Protein AF-A0A9E0XLT8-F1 (afdb_monomer)

Nearest PDB structures (foldseek):
  8t5e-assembly1_A  TM=3.809E-01  e=5.018E+00  synthetic construct

Radius of gyration: 12.7 Å; Cα contacts (8 Å, |Δi|>4): 81; chains: 1; bounding box: 32×27×36 Å

Solvent-accessible surface area (backbone atoms only — not comparable to full-atom values): 5351 Å² total; per-residue (Å²): 140,75,93,73,72,67,54,64,65,59,55,51,50,54,54,45,70,76,48,48,90,75,50,59,69,68,58,46,53,52,36,49,50,26,46,77,71,67,37,49,68,59,22,46,55,51,50,54,50,50,38,57,75,69,66,41,72,36,42,65,67,57,50,49,51,52,54,52,50,40,51,72,74,68,49,60,64,82,77,56,56,73,52,65,79,32,52,47,83,131

pLDDT: mean 88.53, std 12.35, range [46.84, 96.62]

Foldseek 3Di:
DPPPPPPLLVLLVVLLVQQVVQFDPVLNVVLVVCSVVVVSVVSLLSSLVRCVVSLPADAPVSLVSSVVSCVVVVHDCVSRVVCVVRHDDD

Mean predicted aligned error: 4.79 Å

Secondary structure (DSSP, 8-state):
--TT---HHHHHHHHHHHHGGGS-HHHHHHHHHHHHTT-HHHHHHHHHHHHHHTT--B-HHHHHHHHHHHHHTT--GGGTGGGGGGB---

Sequence (90 aa):
MTDQQYNFEEKMEELFKQTINNLPAEDVEEINDYITHGECGVAYDHLVSQLFEYDISISSETYELIAEFGKFMGYEESEWGHLKSLIKAP

Structure (mmCIF, N/CA/C/O backbone):
data_AF-A0A9E0XLT8-F1
#
_entry.id   AF-A0A9E0XLT8-F1
#
loop_
_atom_site.group_PDB
_atom_site.id
_atom_site.type_symbol
_atom_site.label_atom_id
_atom_site.label_alt_id
_atom_site.label_comp_id
_atom_site.label_asym_id
_atom_site.label_entity_id
_atom_site.label_seq_id
_atom_site.pdbx_PDB_ins_code
_atom_site.Cartn_x
_atom_site.Cartn_y
_atom_site.Cartn_z
_atom_site.occupancy
_atom_site.B_iso_or_equiv
_atom_site.auth_seq_id
_atom_site.auth_comp_id
_atom_site.auth_asym_id
_atom_site.auth_atom_id
_atom_site.pdbx_PDB_model_num
ATOM 1 N N . MET A 1 1 ? 10.712 16.452 -24.089 1.00 46.84 1 MET A N 1
ATOM 2 C CA . MET A 1 1 ? 9.366 15.931 -23.786 1.00 46.84 1 MET A CA 1
ATOM 3 C C . MET A 1 1 ? 9.539 14.831 -22.761 1.00 46.84 1 MET A C 1
ATOM 5 O O . MET A 1 1 ? 9.822 13.722 -23.175 1.00 46.84 1 MET A O 1
ATOM 9 N N . THR A 1 2 ? 9.436 15.146 -21.473 1.00 47.34 2 THR A N 1
ATOM 10 C CA . THR A 1 2 ? 9.254 14.155 -20.395 1.00 47.34 2 THR A CA 1
ATOM 11 C C . THR A 1 2 ? 8.691 14.873 -19.163 1.00 47.34 2 THR A C 1
ATOM 13 O O . THR A 1 2 ? 9.226 14.766 -18.072 1.00 47.34 2 THR A O 1
ATOM 16 N N . ASP A 1 3 ? 7.593 15.614 -19.337 1.00 51.53 3 ASP A N 1
ATOM 17 C CA . ASP A 1 3 ? 6.776 16.127 -18.218 1.00 51.53 3 ASP A CA 1
ATOM 18 C C . ASP A 1 3 ? 5.776 15.063 -17.709 1.00 51.53 3 ASP A C 1
ATOM 20 O O . ASP A 1 3 ? 4.762 15.381 -17.100 1.00 51.53 3 ASP A O 1
ATOM 24 N N . GLN A 1 4 ? 6.025 13.779 -17.997 1.00 47.81 4 GLN A N 1
ATOM 25 C CA . GLN A 1 4 ? 5.162 12.663 -17.584 1.00 47.81 4 GLN A CA 1
ATOM 26 C C . GLN A 1 4 ? 5.808 11.715 -16.573 1.00 47.81 4 GLN A C 1
ATOM 28 O O . GLN A 1 4 ? 5.179 10.739 -16.180 1.00 47.81 4 GLN A O 1
ATOM 33 N N . GLN A 1 5 ? 7.000 12.035 -16.067 1.00 49.69 5 GLN A N 1
ATOM 34 C CA . GLN A 1 5 ? 7.491 11.458 -14.816 1.00 49.69 5 GLN A CA 1
ATOM 35 C C . GLN A 1 5 ? 6.872 12.241 -13.644 1.00 49.69 5 GLN A C 1
ATOM 37 O O . GLN A 1 5 ? 7.563 12.839 -12.831 1.00 49.69 5 GLN A O 1
ATOM 42 N N . TYR A 1 6 ? 5.536 12.302 -13.622 1.00 53.75 6 TYR A N 1
ATOM 43 C CA . TYR A 1 6 ? 4.779 12.539 -12.395 1.00 53.75 6 TYR A CA 1
ATOM 44 C C . TYR A 1 6 ? 5.216 11.421 -11.447 1.00 53.75 6 TYR A C 1
ATOM 46 O O . TYR A 1 6 ? 5.062 10.248 -11.790 1.00 53.75 6 TYR A O 1
ATOM 54 N N . ASN A 1 7 ? 5.915 11.778 -10.374 1.00 72.94 7 ASN A N 1
ATOM 55 C CA . ASN A 1 7 ? 6.915 10.901 -9.786 1.00 72.94 7 ASN A CA 1
ATOM 56 C C . ASN A 1 7 ? 6.257 9.669 -9.148 1.00 72.94 7 ASN A C 1
ATOM 58 O O . ASN A 1 7 ? 5.536 9.753 -8.158 1.00 72.94 7 ASN A O 1
ATOM 62 N N . PHE A 1 8 ? 6.467 8.516 -9.772 1.00 76.88 8 PHE A N 1
ATOM 63 C CA . PHE A 1 8 ? 5.935 7.226 -9.344 1.00 76.88 8 PHE A CA 1
ATOM 64 C C . PHE A 1 8 ? 6.318 6.908 -7.891 1.00 76.88 8 PHE A C 1
ATOM 66 O O . PHE A 1 8 ? 5.497 6.417 -7.120 1.00 76.88 8 PHE A O 1
ATOM 73 N N . GLU A 1 9 ? 7.530 7.304 -7.511 1.00 82.50 9 GLU A N 1
ATOM 74 C CA . GLU A 1 9 ? 8.051 7.222 -6.150 1.00 82.50 9 GLU A CA 1
ATOM 75 C C . GLU A 1 9 ? 7.234 8.085 -5.178 1.00 82.50 9 GLU A C 1
ATOM 77 O O . GLU A 1 9 ? 6.872 7.610 -4.110 1.00 82.50 9 GLU A O 1
ATOM 82 N N . GLU A 1 10 ? 6.836 9.305 -5.562 1.00 84.75 10 GLU A N 1
ATOM 83 C CA . GLU A 1 10 ? 6.023 10.184 -4.703 1.00 84.75 10 GLU A CA 1
ATOM 84 C C . GLU A 1 10 ? 4.647 9.579 -4.405 1.00 84.75 10 GLU A C 1
ATOM 86 O O . GLU A 1 10 ? 4.183 9.639 -3.267 1.00 84.75 10 GLU A O 1
ATOM 91 N N . LYS A 1 11 ? 4.006 8.956 -5.403 1.00 83.62 11 LYS A N 1
ATOM 92 C CA . LYS A 1 11 ? 2.724 8.263 -5.197 1.00 83.62 11 LYS A CA 1
ATOM 93 C C . LYS A 1 11 ? 2.876 7.031 -4.310 1.00 83.62 11 LYS A C 1
ATOM 95 O O . LYS A 1 11 ? 2.019 6.787 -3.463 1.00 83.62 11 LYS A O 1
ATOM 100 N N . MET A 1 12 ? 3.951 6.264 -4.498 1.00 90.44 12 MET A N 1
ATOM 101 C CA . MET A 1 12 ? 4.225 5.100 -3.657 1.00 90.44 12 MET A CA 1
ATOM 102 C C . MET A 1 12 ? 4.512 5.526 -2.215 1.00 90.44 12 MET A C 1
ATOM 104 O O . MET A 1 12 ? 3.979 4.936 -1.281 1.00 90.44 12 MET A O 1
ATOM 108 N N . GLU A 1 13 ? 5.286 6.593 -2.023 1.00 89.75 13 GLU A N 1
ATOM 109 C CA . GLU A 1 13 ? 5.536 7.179 -0.709 1.00 89.75 13 GLU A CA 1
ATOM 110 C C . GLU A 1 13 ? 4.258 7.692 -0.039 1.00 89.75 13 GLU A C 1
ATOM 112 O O . GLU A 1 13 ? 4.099 7.545 1.173 1.00 89.75 13 GLU A O 1
ATOM 117 N N . GLU A 1 14 ? 3.365 8.341 -0.789 1.00 88.94 14 GLU A N 1
ATOM 118 C CA . GLU A 1 14 ? 2.078 8.809 -0.273 1.00 88.94 14 GLU A CA 1
ATOM 119 C C . GLU A 1 14 ? 1.228 7.633 0.205 1.00 88.94 14 GLU A C 1
ATOM 121 O O . GLU A 1 14 ? 0.757 7.637 1.345 1.00 88.94 14 GLU A O 1
ATOM 126 N N . LEU A 1 15 ? 1.091 6.607 -0.637 1.00 89.25 15 LEU A N 1
ATOM 127 C CA . LEU A 1 15 ? 0.371 5.3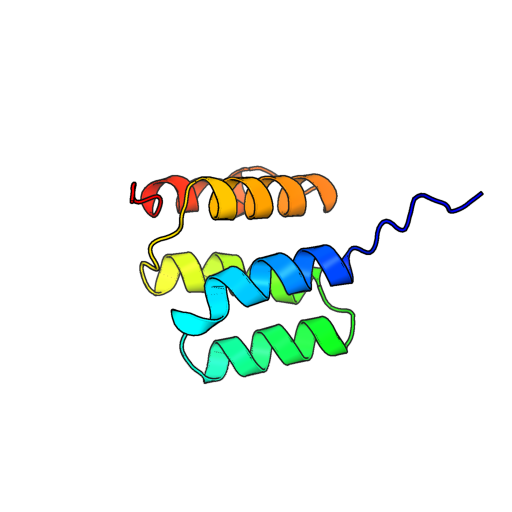87 -0.303 1.00 89.25 15 LEU A CA 1
ATOM 128 C C . LEU A 1 15 ? 0.977 4.707 0.934 1.00 89.25 15 LEU A C 1
ATOM 130 O O . LEU A 1 15 ? 0.254 4.371 1.870 1.00 89.25 15 LEU A O 1
ATOM 134 N N . PHE A 1 16 ? 2.303 4.579 0.975 1.00 91.88 16 PHE A N 1
ATOM 135 C CA . PHE A 1 16 ? 3.031 4.011 2.104 1.00 91.88 16 PHE A CA 1
ATOM 136 C C . PHE A 1 16 ? 2.749 4.779 3.402 1.00 91.88 16 PHE A C 1
ATOM 138 O O . PHE A 1 16 ? 2.348 4.184 4.400 1.00 91.88 16 PHE A O 1
ATOM 145 N N . LYS A 1 17 ? 2.841 6.116 3.398 1.00 90.50 17 LYS A N 1
ATOM 146 C CA . LYS A 1 17 ? 2.565 6.961 4.579 1.00 90.50 17 LYS A CA 1
ATOM 147 C C . LYS A 1 17 ? 1.153 6.770 5.145 1.00 90.50 17 LYS A C 1
ATOM 149 O O . LYS A 1 17 ? 0.964 6.948 6.349 1.00 90.50 17 LYS A O 1
ATOM 154 N N . GLN A 1 18 ? 0.171 6.412 4.316 1.00 87.19 18 GLN A N 1
ATOM 155 C CA . GLN A 1 18 ? -1.196 6.143 4.772 1.00 87.19 18 GLN A CA 1
ATOM 156 C C . GLN A 1 18 ? -1.351 4.775 5.449 1.00 87.19 18 GLN A C 1
ATOM 158 O O . GLN A 1 18 ? -2.242 4.606 6.282 1.00 87.19 18 GLN A O 1
ATOM 163 N N . THR A 1 19 ? -0.497 3.805 5.120 1.00 85.62 19 THR A N 1
ATOM 164 C CA . THR A 1 19 ? -0.646 2.408 5.553 1.00 85.62 19 THR A CA 1
ATOM 165 C C . THR A 1 19 ? 0.342 1.994 6.644 1.00 85.62 19 T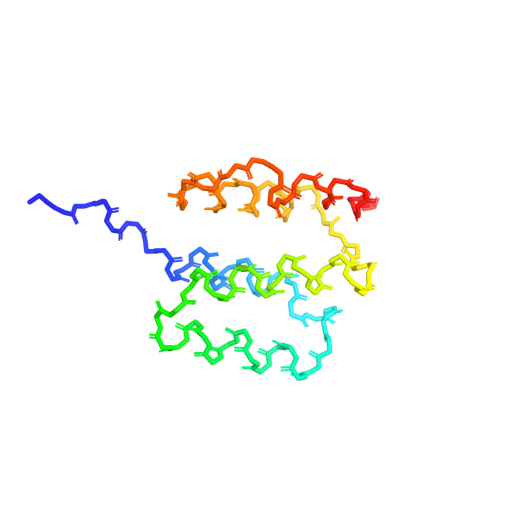HR A C 1
ATOM 167 O O . THR A 1 19 ? 0.006 1.116 7.439 1.00 85.62 19 THR A O 1
ATOM 170 N N . ILE A 1 20 ? 1.502 2.660 6.766 1.00 88.12 20 ILE A N 1
ATOM 171 C CA . ILE A 1 20 ? 2.600 2.247 7.665 1.00 88.12 20 ILE A CA 1
ATOM 172 C C . ILE A 1 20 ? 2.190 1.999 9.116 1.00 88.12 20 ILE A C 1
ATOM 174 O O . ILE A 1 20 ? 2.681 1.071 9.745 1.00 88.12 20 ILE A O 1
ATOM 178 N N . ASN A 1 21 ? 1.287 2.815 9.667 1.00 87.31 21 ASN A N 1
ATOM 179 C CA . ASN A 1 21 ? 0.963 2.765 11.097 1.00 87.31 21 ASN A CA 1
ATOM 180 C C . ASN A 1 21 ? 0.201 1.495 11.491 1.00 87.31 21 ASN A C 1
ATOM 182 O O . ASN A 1 21 ? 0.046 1.223 12.680 1.00 87.31 21 ASN A O 1
ATOM 186 N N . ASN A 1 22 ? -0.300 0.755 10.503 1.00 86.88 22 ASN A N 1
ATOM 187 C CA . ASN A 1 22 ? -1.102 -0.440 10.706 1.00 86.88 22 ASN A CA 1
ATOM 188 C C . ASN A 1 22 ? -0.367 -1.720 10.288 1.00 86.88 22 ASN A C 1
ATOM 190 O O . ASN A 1 22 ? -0.927 -2.797 10.449 1.00 86.88 22 ASN A O 1
ATOM 194 N N . LEU A 1 23 ? 0.860 -1.618 9.772 1.00 90.81 23 LEU A N 1
ATOM 195 C CA . LEU A 1 23 ? 1.670 -2.765 9.369 1.00 90.81 23 LEU A CA 1
ATOM 196 C C . LEU A 1 23 ? 2.697 -3.133 10.452 1.00 90.81 23 LEU A C 1
ATOM 198 O O . LEU A 1 23 ? 3.111 -2.269 11.234 1.00 90.81 23 LEU A O 1
ATOM 202 N N . PRO A 1 24 ? 3.131 -4.403 10.516 1.00 93.19 24 PRO A N 1
ATOM 203 C CA . PRO A 1 24 ? 4.287 -4.792 11.315 1.00 93.19 24 PRO A CA 1
ATOM 204 C C . PRO A 1 24 ? 5.544 -4.010 10.926 1.00 93.19 24 PRO A C 1
ATOM 206 O O . PRO A 1 24 ? 5.734 -3.625 9.775 1.00 93.19 24 PRO A O 1
ATOM 209 N N . ALA A 1 25 ? 6.430 -3.794 11.900 1.00 92.69 25 ALA A N 1
ATOM 210 C CA . ALA A 1 25 ? 7.650 -3.017 11.682 1.00 92.69 25 ALA A CA 1
ATOM 211 C C . ALA A 1 25 ? 8.563 -3.628 10.605 1.00 92.69 25 ALA A C 1
ATOM 213 O O . ALA A 1 25 ? 9.182 -2.882 9.856 1.00 92.69 25 ALA A O 1
ATOM 214 N N . GLU A 1 26 ? 8.613 -4.959 10.513 1.00 93.62 26 GLU A N 1
ATOM 215 C CA . GLU A 1 26 ? 9.406 -5.669 9.503 1.00 93.62 26 GLU A CA 1
ATOM 216 C C . GLU A 1 26 ? 8.927 -5.370 8.075 1.00 93.62 26 GLU A C 1
ATOM 218 O O . GLU A 1 26 ? 9.742 -5.010 7.230 1.00 93.62 26 GLU A O 1
ATOM 223 N N . ASP A 1 27 ? 7.614 -5.376 7.832 1.00 95.38 27 ASP A N 1
ATOM 224 C CA . ASP A 1 27 ? 7.049 -5.026 6.525 1.00 95.38 27 ASP A CA 1
ATOM 225 C C . ASP A 1 27 ? 7.226 -3.547 6.191 1.00 95.38 27 ASP A C 1
ATOM 227 O O . ASP A 1 27 ? 7.469 -3.184 5.043 1.00 95.38 27 ASP A O 1
ATOM 231 N N . VAL A 1 28 ? 7.121 -2.670 7.193 1.00 94.62 28 VAL A N 1
ATOM 232 C CA . VAL A 1 28 ? 7.377 -1.236 7.008 1.00 94.62 28 VAL A CA 1
ATOM 233 C C . VAL A 1 28 ? 8.827 -1.005 6.582 1.00 94.62 28 VAL A C 1
ATOM 235 O O . VAL A 1 28 ? 9.074 -0.236 5.653 1.00 94.62 28 VAL A O 1
ATOM 238 N N . GLU A 1 29 ? 9.785 -1.659 7.238 1.00 96.12 29 GLU A N 1
ATOM 239 C CA . GLU A 1 29 ? 11.203 -1.565 6.885 1.00 96.12 29 GLU A CA 1
ATOM 240 C C . GLU A 1 29 ? 11.469 -2.111 5.476 1.00 96.12 29 GLU A C 1
ATOM 242 O O . GLU A 1 29 ? 12.140 -1.444 4.688 1.00 96.12 29 GLU A O 1
ATOM 247 N N . GLU A 1 30 ? 10.892 -3.263 5.135 1.00 96.38 30 GLU A N 1
ATOM 248 C CA . GLU A 1 30 ? 11.075 -3.923 3.841 1.00 96.38 30 GLU A CA 1
ATOM 249 C C . GLU A 1 30 ? 10.469 -3.117 2.677 1.00 96.38 30 GLU A C 1
ATOM 251 O O . GLU A 1 30 ? 11.150 -2.837 1.690 1.00 96.38 30 GLU A O 1
ATOM 256 N N . ILE A 1 31 ? 9.226 -2.640 2.812 1.00 95.12 31 ILE A N 1
ATOM 257 C CA . ILE A 1 31 ? 8.583 -1.789 1.798 1.00 95.12 31 ILE A CA 1
ATOM 258 C C . ILE A 1 31 ? 9.379 -0.494 1.598 1.00 95.12 31 ILE A C 1
ATOM 260 O O . ILE A 1 31 ? 9.572 -0.051 0.464 1.00 95.12 31 ILE A O 1
ATOM 264 N N . ASN A 1 32 ? 9.860 0.121 2.682 1.00 94.81 32 ASN A N 1
ATOM 265 C CA . ASN A 1 32 ? 10.680 1.323 2.584 1.00 94.81 32 ASN A CA 1
ATOM 266 C C . ASN A 1 32 ? 12.012 1.047 1.867 1.00 94.81 32 ASN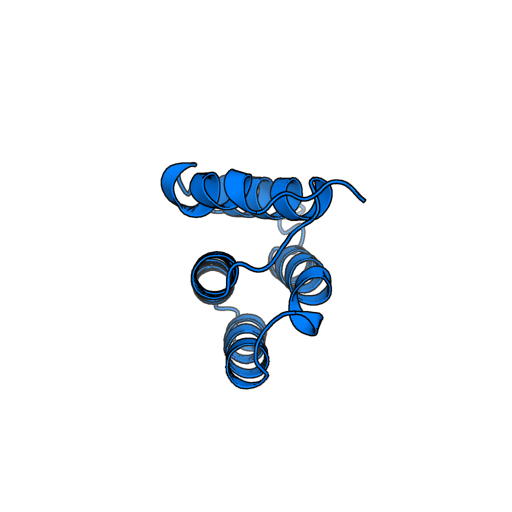 A C 1
ATOM 268 O O . ASN A 1 32 ? 12.443 1.875 1.063 1.00 94.81 32 ASN A O 1
ATOM 272 N N . ASP A 1 33 ? 12.647 -0.101 2.113 1.00 96.62 33 ASP A N 1
ATOM 273 C CA . ASP A 1 33 ? 13.873 -0.495 1.415 1.00 96.62 33 ASP A CA 1
ATOM 274 C C . ASP A 1 33 ? 13.638 -0.582 -0.100 1.00 96.62 33 ASP A C 1
ATOM 276 O O . ASP A 1 33 ? 14.361 0.065 -0.864 1.00 96.62 33 ASP A O 1
ATOM 280 N N . TYR A 1 34 ? 12.556 -1.236 -0.538 1.00 95.06 34 TYR A N 1
ATOM 281 C CA . TYR A 1 34 ? 12.176 -1.298 -1.954 1.00 95.06 34 TYR A CA 1
ATOM 282 C C . TYR A 1 34 ? 11.946 0.087 -2.568 1.00 95.06 34 TYR A C 1
ATOM 284 O O . TYR A 1 34 ? 12.465 0.377 -3.648 1.00 95.06 34 TYR A O 1
ATOM 292 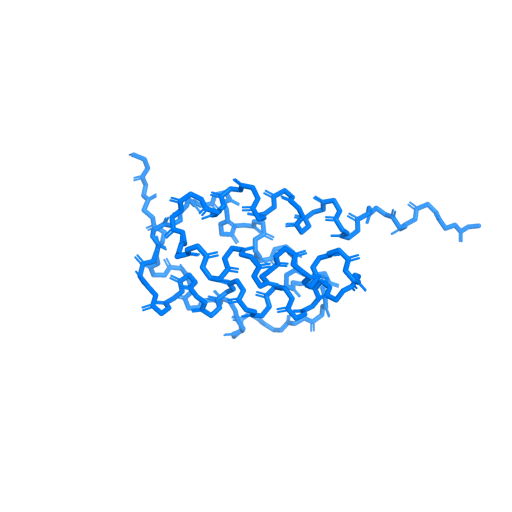N N . ILE A 1 35 ? 11.220 0.978 -1.880 1.00 92.50 35 ILE A N 1
ATOM 293 C CA . ILE A 1 35 ? 10.994 2.356 -2.352 1.00 92.50 35 ILE A CA 1
ATOM 294 C C . ILE A 1 35 ? 12.335 3.077 -2.538 1.00 92.50 35 ILE A C 1
ATOM 296 O O . ILE A 1 35 ? 12.579 3.657 -3.595 1.00 92.50 35 ILE A O 1
ATOM 300 N N . THR A 1 36 ? 13.232 3.002 -1.551 1.00 92.62 36 THR A N 1
ATOM 301 C CA . THR A 1 36 ? 14.534 3.694 -1.602 1.00 92.62 36 THR A CA 1
ATOM 302 C C . THR A 1 36 ? 15.485 3.163 -2.674 1.00 92.62 36 THR A C 1
ATOM 304 O O . THR A 1 36 ? 16.345 3.910 -3.145 1.00 92.62 36 THR A O 1
ATOM 307 N N . HIS A 1 37 ? 15.313 1.911 -3.102 1.00 94.00 37 HIS A N 1
ATOM 308 C CA . HIS A 1 37 ? 16.057 1.313 -4.211 1.00 94.00 37 HIS A CA 1
ATOM 309 C C . HIS A 1 37 ? 15.377 1.501 -5.580 1.00 94.00 37 HIS A C 1
ATOM 311 O O . HIS A 1 37 ? 15.903 1.043 -6.596 1.00 94.00 37 HIS A O 1
ATOM 317 N N . GLY A 1 38 ? 14.238 2.203 -5.640 1.00 90.25 38 GLY A N 1
ATOM 318 C CA . GLY A 1 38 ? 13.473 2.419 -6.872 1.00 90.25 38 GLY A CA 1
ATOM 319 C C . GLY A 1 38 ? 12.663 1.195 -7.317 1.00 90.25 38 GLY A C 1
ATOM 320 O O . GLY A 1 38 ? 12.129 1.16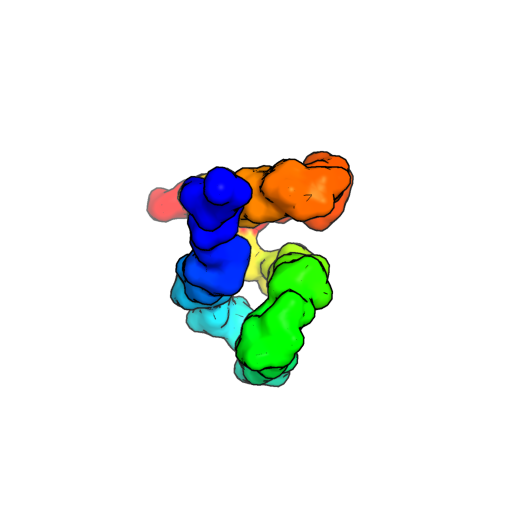7 -8.427 1.00 90.25 38 GLY A O 1
ATOM 321 N N . GLU A 1 39 ? 12.524 0.186 -6.458 1.00 93.06 39 GLU A N 1
ATOM 322 C CA . GLU A 1 39 ? 11.795 -1.062 -6.702 1.00 93.06 39 GLU A CA 1
ATOM 323 C C . GLU A 1 39 ? 10.307 -0.925 -6.333 1.00 93.06 39 GLU A C 1
ATOM 325 O O . GLU A 1 39 ? 9.705 -1.778 -5.689 1.00 93.06 39 GLU A O 1
ATOM 330 N N . CYS A 1 40 ? 9.675 0.169 -6.759 1.00 91.38 40 CYS A N 1
ATOM 331 C CA . CYS A 1 40 ? 8.311 0.528 -6.355 1.00 91.38 40 CYS A CA 1
ATOM 332 C C . CYS A 1 40 ? 7.225 -0.488 -6.778 1.00 91.38 40 CYS A C 1
ATOM 334 O O . CYS A 1 40 ? 6.176 -0.546 -6.144 1.00 91.38 40 CYS A O 1
ATOM 336 N N . GLY A 1 41 ? 7.464 -1.311 -7.808 1.00 91.69 41 GLY A N 1
ATOM 337 C CA . GLY A 1 41 ? 6.571 -2.434 -8.135 1.00 91.69 41 GLY A CA 1
ATOM 338 C C . GLY A 1 41 ? 6.592 -3.521 -7.057 1.00 91.69 41 GLY A C 1
ATOM 339 O O . GLY A 1 41 ? 5.542 -3.955 -6.601 1.00 91.69 41 GLY A O 1
ATOM 340 N N . VAL A 1 42 ? 7.788 -3.869 -6.570 1.00 94.19 42 VAL A N 1
ATOM 341 C CA . VAL A 1 42 ? 7.965 -4.825 -5.465 1.00 94.19 42 VAL A CA 1
ATOM 342 C C . VAL A 1 42 ? 7.386 -4.251 -4.172 1.00 94.19 42 VAL A C 1
ATOM 344 O O . VAL A 1 42 ? 6.656 -4.939 -3.464 1.00 94.19 42 VAL A O 1
ATOM 347 N N . ALA A 1 43 ? 7.626 -2.960 -3.911 1.00 95.31 43 ALA A N 1
ATOM 348 C CA . ALA A 1 43 ? 7.035 -2.251 -2.777 1.00 95.31 43 ALA A CA 1
ATOM 349 C C . ALA A 1 43 ? 5.498 -2.325 -2.779 1.00 95.31 43 ALA A C 1
ATOM 351 O O . ALA A 1 43 ? 4.883 -2.540 -1.734 1.00 95.31 43 ALA A O 1
ATOM 352 N N . TYR A 1 44 ? 4.877 -2.151 -3.948 1.00 95.38 44 TYR A N 1
ATOM 353 C CA . TYR A 1 44 ? 3.429 -2.235 -4.107 1.00 95.38 44 TYR A CA 1
ATOM 354 C C . TYR A 1 44 ? 2.899 -3.653 -3.901 1.00 95.38 44 TYR A C 1
ATOM 356 O O . TYR A 1 44 ? 1.944 -3.828 -3.144 1.00 95.38 44 TYR A O 1
ATOM 364 N N . ASP A 1 45 ? 3.516 -4.651 -4.537 1.00 95.19 45 ASP A N 1
ATOM 365 C CA . ASP A 1 45 ? 3.100 -6.052 -4.415 1.00 95.19 45 ASP A CA 1
ATOM 366 C C . ASP A 1 45 ? 3.175 -6.520 -2.960 1.00 95.19 45 ASP A C 1
ATOM 368 O O . ASP A 1 45 ? 2.237 -7.145 -2.450 1.00 95.19 45 ASP A O 1
ATOM 372 N N . HIS A 1 46 ? 4.255 -6.149 -2.265 1.00 95.81 46 HIS A N 1
ATOM 373 C CA . HIS A 1 46 ? 4.414 -6.428 -0.841 1.00 95.81 46 HIS A CA 1
ATOM 374 C C . HIS A 1 46 ? 3.327 -5.725 -0.032 1.00 95.81 46 HIS A C 1
ATOM 376 O O . HIS A 1 46 ? 2.601 -6.379 0.708 1.00 95.81 46 HIS A O 1
ATOM 382 N N . LEU A 1 47 ? 3.129 -4.417 -0.228 1.00 95.62 47 LEU A N 1
ATOM 383 C CA . LEU A 1 47 ? 2.109 -3.655 0.492 1.00 95.62 47 LEU A CA 1
ATOM 384 C C . LEU A 1 47 ? 0.703 -4.255 0.332 1.00 95.62 47 LEU A C 1
ATOM 386 O O . LEU A 1 47 ? 0.005 -4.447 1.325 1.00 95.62 47 LEU A O 1
ATOM 390 N N . VAL A 1 48 ? 0.276 -4.539 -0.899 1.00 96.19 48 VAL A N 1
ATOM 391 C CA . VAL A 1 48 ? -1.050 -5.109 -1.186 1.00 96.19 48 VAL A CA 1
ATOM 392 C C . VAL A 1 48 ? -1.220 -6.458 -0.494 1.00 96.19 48 VAL A C 1
ATOM 394 O O . VAL A 1 48 ? -2.249 -6.686 0.145 1.00 96.19 48 VAL A O 1
ATOM 397 N N . SER A 1 49 ? -0.199 -7.312 -0.567 1.00 96.00 49 SER A N 1
ATOM 398 C CA . SER A 1 49 ? -0.210 -8.624 0.080 1.00 96.00 49 SER A CA 1
ATOM 399 C C . SER A 1 49 ? -0.351 -8.487 1.595 1.00 96.00 49 SER A C 1
ATOM 401 O O . SER A 1 49 ? -1.259 -9.077 2.177 1.00 96.00 49 SER A O 1
ATOM 403 N N . GLN A 1 50 ? 0.454 -7.628 2.228 1.00 96.25 50 GLN A N 1
ATOM 404 C CA . GLN A 1 50 ? 0.432 -7.465 3.683 1.00 96.25 50 GLN A CA 1
ATOM 405 C C . GLN A 1 50 ? -0.851 -6.814 4.201 1.00 96.25 50 GLN A C 1
ATOM 407 O O . GLN A 1 50 ? -1.365 -7.203 5.252 1.00 96.25 50 GLN A O 1
ATOM 412 N N . LEU A 1 51 ? -1.431 -5.865 3.458 1.00 95.62 51 LEU A N 1
ATOM 413 C CA . LEU A 1 51 ? -2.739 -5.307 3.810 1.00 95.62 51 LEU A CA 1
ATOM 414 C C . LEU A 1 51 ? -3.803 -6.407 3.906 1.00 95.62 51 LEU A C 1
ATOM 416 O O . LEU A 1 51 ? -4.612 -6.392 4.833 1.00 95.62 51 LEU A O 1
ATOM 420 N N . PHE A 1 52 ? -3.787 -7.368 2.980 1.00 96.19 52 PHE A N 1
ATOM 421 C CA . PHE A 1 52 ? -4.717 -8.492 2.999 1.00 96.19 52 PHE A CA 1
ATOM 422 C C . PHE A 1 52 ? -4.385 -9.534 4.066 1.00 96.19 52 PHE A C 1
ATOM 424 O O . PHE A 1 52 ? -5.280 -9.941 4.807 1.00 96.19 52 PHE A O 1
ATOM 431 N N . GLU A 1 53 ? -3.124 -9.954 4.171 1.00 95.50 53 GLU A N 1
ATOM 432 C CA . GLU A 1 53 ? -2.690 -10.997 5.108 1.00 95.50 53 GLU A CA 1
ATOM 433 C C . GLU A 1 53 ? -2.967 -10.625 6.567 1.00 95.50 53 GLU A C 1
ATOM 435 O O . GLU A 1 53 ? -3.423 -11.467 7.346 1.00 95.50 53 GLU A O 1
ATOM 440 N N . TYR A 1 54 ? -2.770 -9.356 6.924 1.00 94.06 54 TYR A N 1
ATOM 441 C CA . TYR A 1 54 ? -3.023 -8.859 8.274 1.00 94.06 54 TYR A CA 1
ATOM 442 C C . TYR A 1 54 ? -4.448 -8.321 8.494 1.00 94.06 54 TYR A C 1
ATOM 444 O O . TYR A 1 54 ? -4.730 -7.809 9.578 1.00 94.06 54 TYR A O 1
ATOM 452 N N . ASP A 1 55 ? -5.357 -8.444 7.516 1.00 93.94 55 ASP A N 1
ATOM 453 C CA . ASP A 1 55 ? -6.726 -7.892 7.571 1.00 93.94 55 ASP A CA 1
ATOM 454 C C . ASP A 1 55 ? -6.735 -6.389 7.934 1.00 93.94 55 ASP A C 1
ATOM 456 O O . ASP A 1 55 ? -7.543 -5.892 8.733 1.00 93.94 55 ASP A O 1
ATOM 460 N N . ILE A 1 56 ? -5.783 -5.638 7.365 1.00 92.62 56 ILE A N 1
ATOM 461 C CA . ILE A 1 56 ? -5.611 -4.216 7.654 1.00 92.62 56 ILE A CA 1
ATOM 462 C C . ILE A 1 56 ? -6.747 -3.439 7.021 1.00 92.62 56 ILE A C 1
ATOM 464 O O . ILE A 1 56 ? -6.914 -3.383 5.806 1.00 92.62 56 ILE A O 1
ATOM 468 N N . SER A 1 57 ? -7.521 -2.780 7.872 1.00 93.06 57 SER A N 1
ATOM 469 C CA . SER A 1 57 ? -8.629 -1.955 7.413 1.00 93.06 57 SER A CA 1
ATOM 470 C C . SER A 1 57 ? -8.109 -0.700 6.724 1.00 93.06 57 SER A C 1
ATOM 472 O O . SER A 1 57 ? -7.286 0.024 7.284 1.00 93.06 57 SER A O 1
ATOM 474 N N . ILE A 1 58 ? -8.628 -0.426 5.531 1.00 92.56 58 ILE A N 1
ATOM 475 C CA . ILE A 1 58 ? -8.246 0.733 4.720 1.00 92.56 58 ILE A CA 1
ATOM 476 C C . ILE A 1 58 ? -9.447 1.642 4.472 1.00 92.56 58 ILE A C 1
ATOM 478 O O . ILE A 1 58 ? -10.604 1.219 4.539 1.00 92.56 58 ILE A O 1
ATOM 482 N N . SER A 1 59 ? -9.171 2.913 4.189 1.00 92.25 59 SER A N 1
ATOM 483 C CA . SER A 1 59 ? -10.201 3.854 3.754 1.00 92.25 59 SER A CA 1
ATOM 484 C C . SER A 1 59 ? -10.533 3.651 2.271 1.00 92.25 59 SER A C 1
ATOM 486 O O . SER A 1 59 ? -9.744 3.071 1.520 1.00 92.25 59 SER A O 1
ATOM 488 N N . SER A 1 60 ? -11.680 4.170 1.823 1.00 92.69 60 SER A N 1
ATOM 489 C CA . SER A 1 60 ? -12.004 4.198 0.389 1.00 92.69 60 SER A CA 1
ATOM 490 C C . SER A 1 60 ? -10.974 4.995 -0.418 1.00 92.69 60 SER A C 1
ATOM 492 O O . SER A 1 60 ? -10.629 4.583 -1.517 1.00 92.69 60 SER A O 1
ATOM 494 N N . GLU A 1 61 ? -10.445 6.087 0.142 1.00 91.06 61 GLU A N 1
ATOM 495 C CA . GLU A 1 61 ? -9.408 6.917 -0.488 1.00 91.06 61 GLU A CA 1
ATOM 496 C C . GLU A 1 61 ? -8.104 6.131 -0.678 1.00 91.06 61 GLU A C 1
ATOM 498 O O . GLU A 1 61 ? -7.539 6.102 -1.768 1.00 91.06 61 GLU A O 1
ATOM 503 N N . THR A 1 62 ? -7.671 5.399 0.351 1.00 91.94 62 THR A N 1
ATOM 504 C CA . THR A 1 62 ? -6.494 4.525 0.271 1.00 91.94 62 THR A CA 1
ATOM 505 C C . THR A 1 62 ? -6.698 3.420 -0.767 1.00 91.94 62 THR A C 1
ATOM 507 O O . THR A 1 62 ? -5.801 3.148 -1.560 1.00 91.94 62 THR A O 1
ATOM 510 N N . TYR A 1 63 ? -7.887 2.808 -0.820 1.00 95.06 63 TYR A N 1
ATOM 511 C CA . TYR A 1 63 ? -8.209 1.817 -1.849 1.00 95.06 63 TYR A CA 1
ATOM 512 C C . TYR A 1 63 ? -8.163 2.411 -3.267 1.00 95.06 63 TYR A C 1
ATOM 514 O O . TYR A 1 63 ? -7.646 1.779 -4.190 1.00 95.06 63 TYR A O 1
ATOM 522 N N . GLU A 1 64 ? -8.690 3.621 -3.459 1.00 92.94 64 GLU A N 1
ATOM 523 C CA . GLU A 1 64 ? -8.647 4.322 -4.744 1.00 92.94 64 GLU A CA 1
ATOM 524 C C . GLU A 1 64 ? -7.205 4.606 -5.179 1.00 92.94 64 GLU A C 1
ATOM 526 O O . GLU A 1 64 ? -6.868 4.332 -6.331 1.00 92.94 64 GLU A O 1
ATOM 531 N N . LEU A 1 65 ? -6.330 5.028 -4.259 1.00 91.56 65 LEU A N 1
ATOM 532 C CA . LEU A 1 65 ? -4.902 5.225 -4.534 1.00 91.56 65 LEU A CA 1
ATOM 533 C C . LEU A 1 65 ? -4.193 3.926 -4.930 1.00 91.56 65 LEU A C 1
ATOM 535 O O . LEU A 1 65 ? -3.454 3.919 -5.915 1.00 91.56 65 LEU A O 1
ATOM 539 N N . ILE A 1 66 ? -4.456 2.818 -4.229 1.00 94.31 66 ILE A N 1
ATOM 540 C CA . ILE A 1 66 ? -3.936 1.489 -4.598 1.00 94.31 66 ILE A CA 1
ATOM 541 C C . ILE A 1 66 ? -4.384 1.131 -6.018 1.00 94.31 66 ILE A C 1
ATOM 543 O O . ILE A 1 66 ? -3.568 0.760 -6.859 1.00 94.31 66 ILE A O 1
ATOM 547 N N . ALA A 1 67 ? -5.674 1.298 -6.317 1.00 94.81 67 ALA A N 1
ATOM 548 C CA . ALA A 1 67 ? -6.222 0.973 -7.627 1.00 94.81 67 ALA A CA 1
ATOM 549 C C . ALA A 1 67 ? -5.664 1.865 -8.746 1.00 94.81 67 ALA A C 1
ATOM 551 O O . ALA A 1 67 ? -5.456 1.394 -9.865 1.00 94.81 67 ALA A O 1
ATOM 552 N N . GLU A 1 68 ? -5.443 3.153 -8.485 1.00 91.56 68 GLU A N 1
ATOM 553 C CA . GLU A 1 68 ? -4.779 4.056 -9.424 1.00 91.56 68 GLU A CA 1
ATOM 554 C C . GLU A 1 68 ? -3.334 3.639 -9.683 1.00 91.56 68 GLU A C 1
ATOM 556 O O . GLU A 1 68 ? -2.902 3.631 -10.837 1.00 91.56 68 GLU A O 1
ATOM 561 N N . PHE A 1 69 ? -2.608 3.267 -8.631 1.00 89.75 69 PHE A N 1
ATOM 562 C CA . PHE A 1 69 ? -1.221 2.840 -8.724 1.00 89.75 69 PHE A CA 1
ATOM 563 C C . PHE A 1 69 ? -1.091 1.527 -9.506 1.00 89.75 69 PHE A C 1
ATOM 565 O O . PHE A 1 69 ? -0.347 1.474 -10.486 1.00 89.75 69 PHE A O 1
ATOM 572 N N . GLY A 1 70 ? -1.894 0.510 -9.178 1.00 91.12 70 GLY A N 1
ATOM 573 C CA . GLY A 1 70 ? -1.937 -0.756 -9.914 1.00 91.12 70 GLY A CA 1
ATOM 574 C C . GLY A 1 70 ? -2.269 -0.566 -11.399 1.00 91.12 70 GLY A C 1
ATOM 575 O O . GLY A 1 70 ? -1.564 -1.076 -12.270 1.00 91.12 70 GLY A O 1
A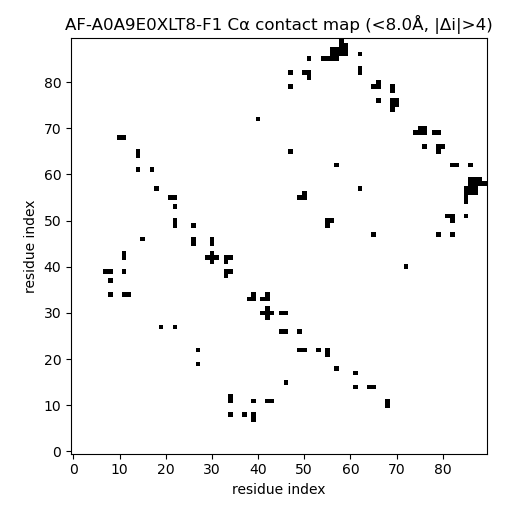TOM 576 N N . LYS A 1 71 ? -3.272 0.263 -11.724 1.00 91.44 71 LYS A N 1
ATOM 577 C CA . LYS A 1 71 ? -3.597 0.606 -13.124 1.00 91.44 71 LYS A CA 1
ATOM 578 C C . LYS A 1 71 ? -2.449 1.311 -13.835 1.00 91.44 71 LYS A C 1
ATOM 580 O O . LYS A 1 71 ? -2.204 1.038 -15.007 1.00 91.44 71 LYS A O 1
ATOM 585 N N . PHE A 1 72 ? -1.769 2.229 -13.154 1.00 86.19 72 PHE A N 1
ATOM 586 C CA . PHE A 1 72 ? -0.632 2.951 -13.716 1.00 86.19 72 PHE A CA 1
ATOM 587 C C . PHE A 1 72 ? 0.534 2.011 -14.047 1.00 86.19 72 PHE A C 1
ATOM 589 O O . PHE A 1 72 ? 1.167 2.174 -15.089 1.00 86.19 72 PHE A O 1
ATOM 596 N N . MET A 1 73 ? 0.764 0.984 -13.224 1.00 85.00 73 MET A N 1
ATOM 597 C CA . MET A 1 73 ? 1.750 -0.070 -13.489 1.00 85.00 73 MET A CA 1
ATOM 598 C C . MET A 1 73 ? 1.329 -1.063 -14.582 1.00 85.00 73 MET A C 1
ATOM 600 O O . MET A 1 73 ? 2.124 -1.906 -14.993 1.00 85.00 73 MET A O 1
ATOM 604 N N . GLY A 1 74 ? 0.093 -0.967 -15.077 1.00 89.88 74 GLY A N 1
ATOM 605 C CA . GLY A 1 74 ? -0.458 -1.908 -16.048 1.00 89.88 74 GLY A CA 1
ATOM 606 C C . GLY A 1 74 ? -0.874 -3.245 -15.435 1.00 89.88 74 GLY A C 1
ATOM 607 O O . GLY A 1 74 ? -0.981 -4.229 -16.165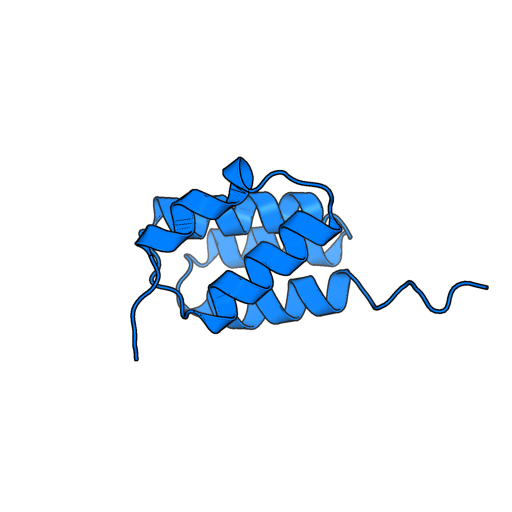 1.00 89.88 74 GLY A O 1
ATOM 608 N N . TYR A 1 75 ? -1.099 -3.296 -14.120 1.00 92.38 75 TYR A N 1
ATOM 609 C CA . TYR A 1 75 ? -1.610 -4.483 -13.440 1.00 92.38 75 TYR A CA 1
ATOM 610 C C . TYR A 1 75 ? -3.125 -4.610 -13.629 1.00 92.38 75 TYR A C 1
ATOM 612 O O . TYR A 1 75 ? -3.837 -3.625 -13.855 1.00 92.38 75 TYR A O 1
ATOM 620 N N . GLU A 1 76 ? -3.626 -5.839 -13.539 1.00 95.19 76 GLU A N 1
ATOM 621 C CA . GLU A 1 76 ? -5.059 -6.121 -13.595 1.00 95.19 76 GLU A CA 1
ATOM 622 C C . GLU A 1 76 ? -5.709 -5.952 -12.219 1.00 95.19 76 GLU A C 1
ATOM 624 O O . GLU A 1 76 ? -5.078 -6.155 -11.186 1.00 95.19 76 GLU A O 1
ATOM 629 N N . GLU A 1 77 ? -7.009 -5.637 -12.188 1.00 95.75 77 GLU A N 1
ATOM 630 C CA . GLU A 1 77 ? -7.745 -5.466 -10.925 1.00 95.75 77 GLU A CA 1
ATOM 631 C C . GLU A 1 77 ? -7.720 -6.726 -10.042 1.00 95.75 77 GLU A C 1
ATOM 633 O O . GLU A 1 77 ? -7.941 -6.614 -8.841 1.00 95.75 77 GLU A O 1
ATOM 638 N N . SER A 1 78 ? -7.417 -7.913 -10.581 1.00 93.62 78 SER A N 1
ATOM 639 C CA . SER A 1 78 ? -7.192 -9.123 -9.776 1.00 93.62 78 SER A CA 1
ATOM 640 C C . SER A 1 78 ? -6.118 -8.939 -8.705 1.00 93.62 78 SER A C 1
ATOM 642 O O . SER A 1 78 ? -6.259 -9.506 -7.620 1.00 93.62 78 SER A O 1
ATOM 644 N N . GLU A 1 79 ? -5.107 -8.112 -8.978 1.00 94.56 79 GLU A N 1
ATOM 645 C CA . GLU A 1 79 ? -3.955 -7.924 -8.099 1.00 94.56 79 GLU A CA 1
ATOM 646 C C . GLU A 1 79 ? -4.316 -7.164 -6.819 1.00 94.56 79 GLU A C 1
ATOM 648 O O . GLU A 1 79 ? -3.725 -7.429 -5.787 1.00 94.56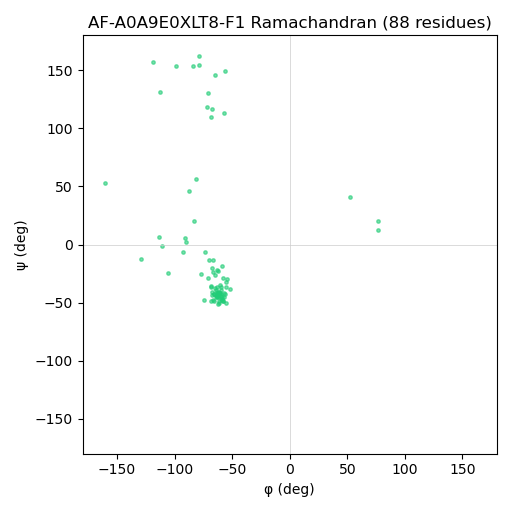 79 GLU A O 1
ATOM 653 N N . TRP A 1 80 ? -5.319 -6.275 -6.824 1.00 96.12 80 TRP A N 1
ATOM 654 C CA . TRP A 1 80 ? -5.704 -5.487 -5.633 1.00 96.12 80 TRP A CA 1
ATOM 655 C C . TRP A 1 80 ? -7.197 -5.525 -5.293 1.00 96.12 80 TRP A C 1
ATOM 657 O O . TRP A 1 80 ? -7.615 -5.091 -4.221 1.00 96.12 80 TRP A O 1
ATOM 667 N N . GLY A 1 81 ? -8.048 -6.019 -6.190 1.00 96.12 81 GLY A N 1
ATOM 668 C CA . GLY A 1 81 ? -9.505 -5.938 -6.067 1.00 96.12 81 GLY A CA 1
ATOM 669 C C . GLY A 1 81 ? -10.060 -6.697 -4.862 1.00 96.12 81 GLY A C 1
ATOM 670 O O . GLY A 1 81 ? -11.137 -6.365 -4.363 1.00 96.12 81 GLY A O 1
ATOM 671 N N . HIS A 1 82 ? -9.310 -7.673 -4.349 1.00 96.38 82 HIS A N 1
ATOM 672 C CA . HIS A 1 82 ? -9.630 -8.396 -3.121 1.00 96.38 82 HIS A CA 1
ATOM 673 C C . HIS A 1 82 ? -9.603 -7.485 -1.873 1.00 96.38 82 HIS A C 1
ATOM 675 O O . HIS A 1 82 ? -10.383 -7.703 -0.939 1.00 96.38 82 HIS A O 1
ATOM 681 N N . LEU A 1 83 ? -8.823 -6.394 -1.895 1.00 96.19 83 LEU A N 1
ATOM 682 C CA . LEU A 1 83 ? -8.753 -5.402 -0.817 1.00 96.19 83 LEU A CA 1
ATOM 683 C C . LEU A 1 83 ? -10.053 -4.606 -0.631 1.00 96.19 83 LEU A C 1
ATOM 685 O O . LEU A 1 83 ? -10.235 -3.985 0.412 1.00 96.19 83 LEU A O 1
ATOM 689 N N . LYS A 1 84 ? -11.012 -4.662 -1.573 1.00 96.19 84 LYS A N 1
ATOM 690 C CA . LYS A 1 84 ? -12.354 -4.071 -1.370 1.00 96.19 84 LYS A CA 1
ATOM 691 C C . LYS A 1 84 ? -13.031 -4.589 -0.100 1.00 96.19 84 LYS A C 1
ATOM 693 O O . LYS A 1 84 ? -13.833 -3.875 0.495 1.00 96.19 84 LYS A O 1
ATOM 698 N N . SER A 1 85 ? -12.723 -5.824 0.298 1.00 96.00 85 SER A N 1
ATOM 699 C CA . SER A 1 85 ? -13.244 -6.436 1.525 1.00 96.00 85 SER A CA 1
ATOM 700 C C . SER A 1 85 ? -12.732 -5.774 2.811 1.00 96.00 85 SER A C 1
ATOM 702 O O . SER A 1 85 ? -13.393 -5.876 3.842 1.00 96.00 85 SER A O 1
ATOM 704 N N . LE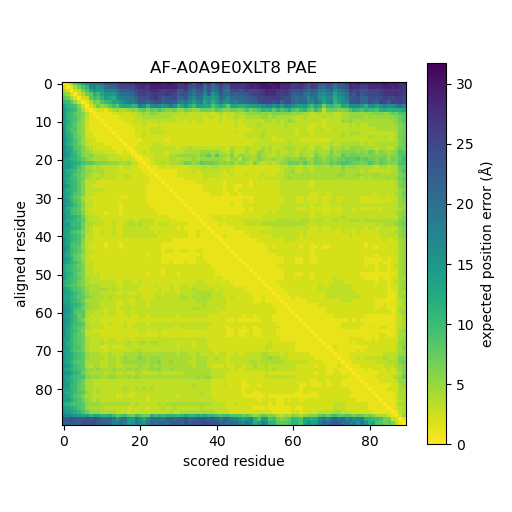U A 1 86 ? -11.612 -5.049 2.735 1.00 95.25 86 LEU A N 1
ATOM 705 C CA . LEU A 1 86 ? -10.957 -4.378 3.858 1.00 95.25 86 LEU A CA 1
ATOM 706 C C . LEU A 1 86 ? -11.408 -2.922 4.040 1.00 95.25 86 LEU A C 1
ATOM 708 O O . LEU A 1 86 ? -11.016 -2.273 5.013 1.00 95.25 86 LEU A O 1
ATOM 712 N N . ILE A 1 87 ? -12.214 -2.389 3.114 1.00 94.94 87 ILE A N 1
ATOM 713 C CA . ILE A 1 87 ? -12.691 -1.007 3.184 1.00 94.94 87 ILE A CA 1
ATOM 714 C C . ILE A 1 87 ? -13.641 -0.869 4.376 1.00 94.94 87 ILE A C 1
ATOM 716 O O . ILE A 1 87 ? -14.728 -1.453 4.391 1.00 94.94 87 ILE A O 1
ATOM 720 N N . LYS A 1 88 ? -13.263 -0.047 5.358 1.00 85.62 88 LYS A N 1
ATOM 721 C CA . LYS A 1 88 ? -14.148 0.348 6.461 1.00 85.62 88 LYS A CA 1
ATOM 722 C C . LYS A 1 88 ? -14.471 1.832 6.346 1.00 85.62 88 LYS A C 1
ATOM 724 O O . LYS A 1 88 ? -13.588 2.662 6.148 1.00 85.62 88 LYS A O 1
ATOM 729 N N . ALA A 1 89 ? -15.761 2.155 6.438 1.00 58.59 89 ALA A N 1
ATOM 730 C CA . ALA A 1 89 ? -16.197 3.541 6.544 1.00 58.59 89 ALA A CA 1
ATOM 731 C C . ALA A 1 89 ? -15.684 4.143 7.870 1.00 58.59 89 ALA A C 1
ATOM 733 O O . ALA A 1 89 ? -15.590 3.398 8.851 1.00 58.59 89 ALA A O 1
ATOM 734 N N . PRO A 1 90 ? -15.344 5.445 7.896 1.00 56.53 90 PRO A N 1
ATOM 735 C CA . PRO A 1 90 ? -14.987 6.143 9.129 1.00 56.53 90 PRO A CA 1
ATOM 736 C C . PRO A 1 90 ? -16.115 6.123 10.170 1.00 56.53 90 PRO A C 1
ATOM 738 O O . PRO A 1 90 ? -17.305 6.060 9.773 1.00 56.53 90 PRO A O 1
#